Protein AF-A0A6S6R073-F1 (afdb_monomer_lite)

Structure (mmCIF, N/CA/C/O backbone):
data_AF-A0A6S6R073-F1
#
_entry.id   AF-A0A6S6R073-F1
#
loop_
_atom_site.group_PDB
_atom_site.id
_atom_site.type_symbol
_atom_site.label_atom_id
_atom_site.label_alt_id
_atom_site.label_comp_id
_atom_site.label_asym_id
_atom_site.label_entity_id
_atom_site.label_seq_id
_atom_site.pdbx_PDB_ins_code
_atom_site.Cartn_x
_atom_site.Cartn_y
_atom_site.Cartn_z
_atom_site.occupancy
_atom_site.B_iso_or_equiv
_atom_site.auth_seq_id
_atom_site.auth_comp_id
_atom_site.auth_asym_id
_atom_site.auth_atom_id
_atom_site.pdbx_PDB_model_num
ATOM 1 N N . MET A 1 1 ? -9.178 -19.733 16.984 1.00 41.16 1 MET A N 1
ATOM 2 C CA . MET A 1 1 ? -9.257 -18.441 16.266 1.00 41.16 1 MET A CA 1
ATOM 3 C C . MET A 1 1 ? -10.718 -18.138 15.953 1.00 41.16 1 MET A C 1
ATOM 5 O O . MET A 1 1 ? -11.382 -19.028 15.428 1.00 41.16 1 MET A O 1
ATOM 9 N N . PRO A 1 2 ? -11.246 -16.957 16.312 1.00 54.41 2 PRO A N 1
ATOM 10 C CA . PRO A 1 2 ? -12.645 -16.610 16.062 1.00 54.41 2 PRO A CA 1
ATOM 11 C C . PRO A 1 2 ? -12.912 -16.442 14.555 1.00 54.41 2 PRO A C 1
ATOM 13 O O . PRO A 1 2 ? -12.126 -15.823 13.841 1.00 54.41 2 PRO A O 1
ATOM 16 N N . LYS A 1 3 ? -14.012 -17.023 14.057 1.00 63.62 3 LYS A N 1
ATOM 17 C CA . LYS A 1 3 ? -14.436 -16.913 12.650 1.00 63.62 3 LYS A CA 1
ATOM 18 C C . LYS A 1 3 ? -14.994 -15.511 12.395 1.00 63.62 3 LYS A C 1
ATOM 20 O O . LYS A 1 3 ? -16.102 -15.212 12.830 1.00 63.62 3 LYS A O 1
ATOM 25 N N . LEU A 1 4 ? -14.257 -14.671 11.665 1.00 60.22 4 LEU A N 1
ATOM 26 C CA . LEU A 1 4 ? -14.788 -13.397 11.179 1.00 60.22 4 LEU A CA 1
ATOM 27 C C . LEU A 1 4 ? -15.855 -13.652 10.103 1.00 60.22 4 LEU A C 1
ATOM 29 O O . LEU A 1 4 ? -15.614 -14.371 9.129 1.00 60.22 4 LEU A O 1
ATOM 33 N N . LYS A 1 5 ? -17.040 -13.055 10.270 1.00 65.38 5 LYS A N 1
ATOM 34 C CA . LYS A 1 5 ? -18.096 -13.051 9.249 1.00 65.38 5 LYS A CA 1
ATOM 35 C C . LYS A 1 5 ? -17.626 -12.213 8.053 1.00 65.38 5 LYS A C 1
ATOM 37 O O . LYS A 1 5 ? -17.749 -10.997 8.050 1.00 65.38 5 LYS A O 1
ATOM 42 N N . ARG A 1 6 ? -17.063 -12.877 7.040 1.00 59.06 6 ARG A N 1
ATOM 43 C CA . ARG A 1 6 ? -16.493 -12.239 5.836 1.00 59.06 6 ARG A CA 1
ATOM 44 C C . ARG A 1 6 ? -17.545 -11.629 4.898 1.00 59.06 6 ARG A C 1
ATOM 46 O O . ARG A 1 6 ? -17.201 -10.797 4.068 1.00 59.06 6 ARG A O 1
ATOM 53 N N . TYR A 1 7 ? -18.806 -12.043 5.022 1.00 62.50 7 TYR A N 1
ATOM 54 C CA . TYR A 1 7 ? -19.904 -11.598 4.168 1.00 62.50 7 TYR A CA 1
ATOM 55 C C . TYR A 1 7 ? -21.002 -10.972 5.023 1.00 62.50 7 TYR A C 1
ATOM 57 O O . TYR A 1 7 ? -21.604 -11.653 5.855 1.00 62.50 7 TYR A O 1
ATOM 65 N N . LEU A 1 8 ? -21.255 -9.683 4.801 1.00 65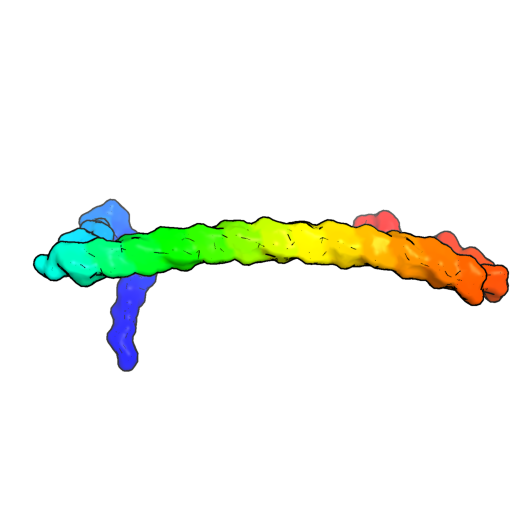.12 8 LEU A N 1
ATOM 66 C CA . LEU A 1 8 ? -22.406 -8.986 5.360 1.00 65.12 8 LEU A CA 1
ATOM 67 C C . LEU A 1 8 ? -23.666 -9.469 4.633 1.00 65.12 8 LEU A C 1
ATOM 69 O O . LEU A 1 8 ? -23.721 -9.431 3.400 1.00 65.12 8 LEU A O 1
ATOM 73 N N . LYS A 1 9 ? -24.691 -9.926 5.359 1.00 72.12 9 LYS A 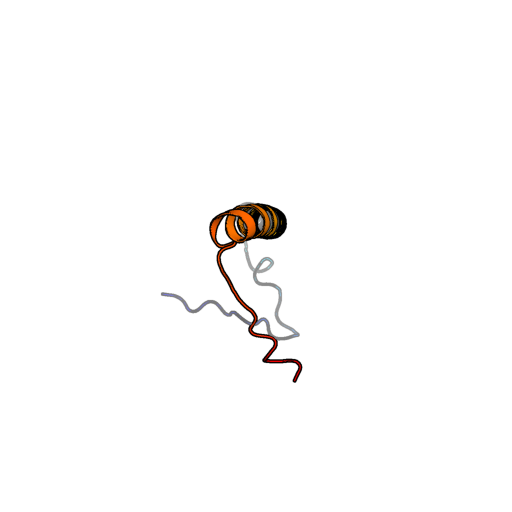N 1
ATOM 74 C CA . LYS A 1 9 ? -26.015 -10.109 4.747 1.00 72.12 9 LYS A CA 1
ATOM 75 C C . LYS A 1 9 ? -26.580 -8.730 4.392 1.00 72.12 9 LYS A C 1
ATOM 77 O O . LYS A 1 9 ? -26.345 -7.768 5.110 1.00 72.12 9 LYS A O 1
ATOM 82 N N . LYS A 1 10 ? -27.367 -8.643 3.314 1.00 64.25 10 LYS A N 1
ATOM 83 C CA . LYS A 1 10 ? -27.900 -7.389 2.728 1.00 64.25 10 LYS A CA 1
ATOM 84 C C . LYS A 1 10 ? -28.660 -6.457 3.699 1.00 64.25 10 LYS A C 1
ATOM 86 O O . LYS A 1 10 ? -28.886 -5.310 3.346 1.00 64.25 10 LYS A O 1
ATOM 91 N N . ASN A 1 11 ? -29.041 -6.945 4.883 1.00 66.69 11 ASN A N 1
ATOM 92 C CA . ASN A 1 11 ? -29.782 -6.212 5.917 1.00 66.69 11 ASN A CA 1
ATOM 93 C C . ASN A 1 11 ? -29.030 -6.133 7.266 1.00 66.69 11 ASN A C 1
ATOM 95 O O . ASN A 1 11 ? -29.622 -5.742 8.268 1.00 66.69 11 ASN A O 1
ATOM 99 N N . GLU A 1 12 ? -27.768 -6.573 7.337 1.00 72.25 12 GLU A N 1
ATOM 100 C CA . GLU A 1 12 ? -26.956 -6.526 8.563 1.00 72.25 12 GLU A CA 1
ATOM 101 C C . GLU A 1 12 ? -26.182 -5.200 8.605 1.00 72.25 12 GLU A C 1
ATOM 103 O O . GLU A 1 12 ? -25.710 -4.724 7.570 1.00 72.25 12 GLU A O 1
ATOM 108 N N . LYS A 1 13 ? -26.066 -4.593 9.792 1.00 70.50 13 LYS A N 1
ATOM 109 C CA . LYS A 1 13 ? -25.292 -3.359 9.964 1.00 70.50 13 LYS A CA 1
ATOM 110 C C . LYS A 1 13 ? -23.806 -3.632 9.687 1.00 70.50 13 LYS A C 1
ATOM 112 O O . LYS A 1 13 ? -23.313 -4.700 10.066 1.00 70.50 13 LYS A O 1
ATOM 117 N N . PRO A 1 14 ? -23.092 -2.707 9.030 1.00 72.38 14 PRO A N 1
ATOM 118 C CA . PRO A 1 14 ? -21.649 -2.768 8.885 1.00 72.38 14 PRO A CA 1
ATOM 119 C C . PRO A 1 14 ? -20.945 -3.081 10.215 1.00 72.38 14 PRO A C 1
ATOM 121 O O . PRO A 1 14 ? -21.282 -2.493 11.244 1.00 72.38 14 PRO A O 1
ATOM 124 N N . PRO A 1 15 ? -19.917 -3.950 10.226 1.00 73.06 15 PRO A N 1
ATOM 125 C CA . PRO A 1 15 ? -19.252 -4.368 11.463 1.00 73.06 15 PRO A CA 1
ATOM 126 C C . PRO A 1 15 ? -18.547 -3.204 12.166 1.00 73.06 15 PRO A C 1
ATOM 128 O O . PRO A 1 15 ? -18.226 -3.293 13.344 1.00 73.06 15 PRO A O 1
ATOM 131 N N . ILE A 1 16 ? -18.294 -2.116 11.433 1.00 70.88 16 ILE A N 1
ATOM 132 C CA . ILE A 1 16 ? -17.654 -0.906 11.943 1.00 70.88 16 ILE A CA 1
ATOM 133 C C . ILE A 1 16 ? -18.598 -0.067 12.811 1.00 70.88 16 ILE A C 1
ATOM 135 O O . ILE A 1 16 ? -18.123 0.729 13.610 1.00 70.88 16 ILE A O 1
ATOM 139 N N . GLU A 1 17 ? -19.915 -0.233 12.667 1.00 72.94 17 GLU A N 1
ATOM 140 C CA . GLU A 1 17 ? -20.933 0.460 13.472 1.00 72.94 17 GLU A CA 1
ATOM 141 C C . GLU A 1 17 ? -21.348 -0.336 14.713 1.00 72.94 17 GLU A C 1
ATOM 143 O O . GLU A 1 17 ? -22.020 0.201 15.588 1.00 72.94 17 GLU A O 1
ATOM 148 N N . ASP A 1 18 ? -20.931 -1.600 14.805 1.00 78.19 18 ASP A N 1
ATOM 149 C CA . ASP A 1 18 ? -21.144 -2.464 15.974 1.00 78.19 18 ASP A CA 1
ATOM 150 C C . ASP A 1 18 ? -20.054 -2.258 17.052 1.00 78.19 18 ASP A C 1
ATOM 152 O O . ASP A 1 18 ? -20.102 -2.820 18.147 1.00 78.19 18 ASP A O 1
ATOM 156 N N . ILE A 1 19 ? -19.043 -1.433 16.754 1.00 76.69 19 ILE A N 1
ATOM 157 C CA . ILE A 1 19 ? -17.945 -1.112 17.667 1.00 76.69 19 ILE A CA 1
ATOM 158 C C . ILE A 1 19 ? -18.438 -0.071 18.674 1.00 76.69 19 ILE A C 1
ATOM 160 O O . ILE A 1 19 ? -18.695 1.077 18.325 1.00 76.69 19 ILE A O 1
ATOM 164 N N . SER A 1 20 ? -18.534 -0.456 19.948 1.00 77.19 20 SER A N 1
ATOM 165 C CA . SER A 1 20 ? -19.004 0.446 21.014 1.00 77.19 20 SER A CA 1
ATOM 166 C C . SER A 1 20 ? -18.022 1.574 21.356 1.00 77.19 20 SER A C 1
ATOM 168 O O . SER A 1 20 ? -18.434 2.581 21.926 1.00 77.19 20 SER A O 1
ATOM 170 N N . ASN A 1 21 ? -16.730 1.421 21.036 1.00 83.81 21 ASN A N 1
ATOM 171 C CA . ASN A 1 21 ? -15.711 2.432 21.310 1.00 83.81 21 ASN A CA 1
ATOM 172 C C . ASN A 1 21 ? -15.399 3.277 20.054 1.00 83.81 21 ASN A C 1
ATOM 174 O O . ASN A 1 21 ? -14.776 2.765 19.117 1.00 83.81 21 ASN A O 1
ATOM 178 N N . PRO A 1 22 ? -15.733 4.581 20.041 1.00 83.38 22 PRO A N 1
ATOM 179 C CA . PRO A 1 22 ? -15.489 5.444 18.884 1.00 83.38 22 PRO A CA 1
ATOM 180 C C . PRO A 1 22 ? -13.995 5.606 18.554 1.00 83.38 22 PRO A C 1
ATOM 182 O O . PRO A 1 22 ? -13.638 5.760 17.389 1.00 83.38 22 PRO A O 1
ATOM 185 N N . GLN A 1 23 ? -13.099 5.507 19.544 1.00 85.31 23 GLN A N 1
ATOM 186 C CA . GLN A 1 23 ? -11.652 5.599 19.306 1.00 85.31 23 GLN A CA 1
ATOM 187 C C . GLN A 1 23 ? -11.102 4.375 18.566 1.00 85.31 23 GLN A C 1
ATOM 189 O O . GLN A 1 23 ? -10.165 4.483 17.776 1.00 85.31 23 GLN A O 1
ATOM 194 N N . GLU A 1 24 ? -11.651 3.190 18.834 1.00 83.88 24 GLU A N 1
ATOM 195 C CA . GLU A 1 24 ? -11.260 1.970 18.123 1.00 83.88 24 GLU A CA 1
ATOM 196 C C . GLU A 1 24 ? -11.799 1.982 16.695 1.00 83.88 24 GLU A C 1
ATOM 198 O O . GLU A 1 24 ? -11.080 1.622 15.762 1.00 83.88 24 GLU A O 1
ATOM 203 N N . GLN A 1 25 ? -13.025 2.479 16.520 1.00 86.06 25 GLN A N 1
ATOM 204 C CA . GLN A 1 25 ? -13.633 2.678 15.212 1.00 86.06 25 GLN A CA 1
ATOM 205 C C . GLN A 1 25 ? -12.783 3.607 14.330 1.00 86.06 25 GLN A C 1
ATOM 207 O O . GLN A 1 25 ? -12.463 3.251 13.195 1.00 86.06 25 GLN A O 1
ATOM 212 N N . GLU A 1 26 ? -12.358 4.757 14.861 1.00 88.31 26 GLU A N 1
ATOM 213 C CA . GLU A 1 26 ? -11.498 5.710 14.151 1.00 88.31 26 GLU A CA 1
ATOM 214 C C . GLU A 1 26 ? -10.155 5.080 13.755 1.00 88.31 26 GLU A C 1
ATOM 216 O O . GLU A 1 26 ? -9.742 5.159 12.596 1.00 88.31 26 GLU A O 1
ATOM 221 N N . LYS A 1 27 ? -9.493 4.373 14.680 1.00 87.31 27 LYS A N 1
ATOM 222 C CA . LYS A 1 27 ? -8.223 3.682 14.400 1.00 87.31 27 LYS A CA 1
ATOM 223 C C . LYS A 1 27 ? -8.360 2.650 13.282 1.00 87.31 27 LYS A C 1
ATOM 225 O O . LYS A 1 27 ? -7.480 2.558 12.422 1.00 87.31 27 LYS A O 1
ATOM 230 N N . ILE A 1 28 ? -9.450 1.882 13.270 1.00 87.94 28 ILE A N 1
ATOM 231 C CA . ILE A 1 28 ? -9.712 0.882 12.228 1.00 87.94 28 ILE A CA 1
ATOM 232 C C . ILE A 1 28 ? -9.939 1.567 10.878 1.00 87.94 28 ILE A C 1
ATOM 234 O O . ILE A 1 28 ? -9.341 1.154 9.886 1.00 87.94 28 ILE A O 1
ATOM 238 N N . GLN A 1 29 ? -10.728 2.645 10.834 1.00 88.19 29 GLN A N 1
ATOM 239 C CA . GLN A 1 29 ? -10.956 3.407 9.601 1.00 88.19 29 GLN A CA 1
ATOM 240 C C . GLN A 1 29 ? -9.657 4.000 9.042 1.00 88.19 29 GLN A C 1
ATOM 242 O O . GLN A 1 29 ? -9.376 3.854 7.851 1.00 88.19 29 GLN A O 1
ATOM 247 N N . LEU A 1 30 ? -8.830 4.608 9.898 1.00 90.88 30 LEU A N 1
ATOM 248 C CA . LEU A 1 30 ? -7.522 5.144 9.512 1.00 90.88 30 L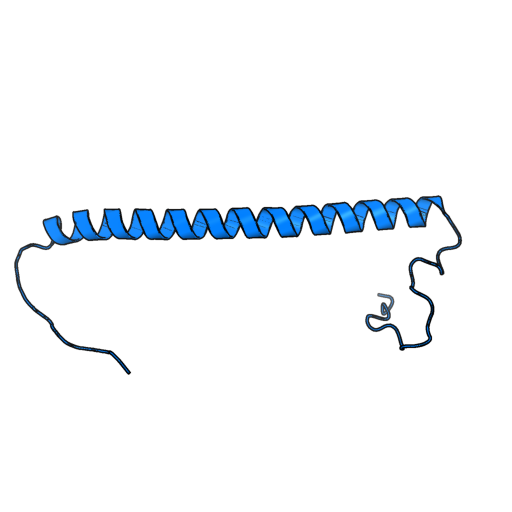EU A CA 1
ATOM 249 C C . LEU A 1 30 ? -6.601 4.050 8.961 1.00 90.88 30 LEU A C 1
ATOM 251 O O . LEU A 1 30 ? -5.940 4.250 7.942 1.00 90.88 30 LEU A O 1
ATOM 255 N N . THR A 1 31 ? -6.596 2.878 9.598 1.00 90.94 31 THR A N 1
ATOM 256 C CA . THR A 1 31 ? -5.777 1.736 9.173 1.00 90.94 31 THR A CA 1
ATOM 257 C C . THR A 1 31 ? -6.214 1.215 7.806 1.00 90.94 31 THR A C 1
ATOM 259 O O . THR A 1 31 ? -5.379 1.026 6.924 1.00 90.94 31 THR A O 1
ATOM 262 N N . VAL A 1 32 ? -7.519 1.022 7.594 1.00 90.62 32 VAL A N 1
ATOM 263 C CA . VAL A 1 32 ? -8.057 0.559 6.305 1.00 90.62 32 VAL A CA 1
ATOM 264 C C . VAL A 1 32 ? -7.741 1.563 5.198 1.00 90.62 32 VAL A C 1
ATOM 266 O O . VAL A 1 32 ? -7.272 1.164 4.135 1.00 90.62 32 VAL A O 1
ATOM 269 N N . LYS A 1 33 ? -7.898 2.862 5.470 1.00 91.50 33 LYS A N 1
ATOM 270 C CA . LYS A 1 33 ? -7.560 3.931 4.523 1.00 91.50 33 LYS A CA 1
ATOM 271 C C . LYS A 1 33 ? -6.073 3.939 4.157 1.00 91.50 33 LYS A C 1
ATOM 273 O O . LYS A 1 33 ? -5.725 4.129 2.994 1.00 91.50 33 LYS A O 1
ATOM 278 N N . ALA A 1 34 ? -5.190 3.706 5.129 1.00 93.38 34 ALA A N 1
ATOM 279 C CA . ALA A 1 34 ? -3.755 3.592 4.879 1.00 93.38 34 ALA A CA 1
ATOM 280 C C . ALA A 1 34 ? -3.418 2.368 4.009 1.00 93.38 34 ALA A C 1
ATOM 282 O O . ALA A 1 34 ? -2.607 2.478 3.090 1.00 93.38 34 ALA A O 1
ATOM 283 N N . ILE A 1 35 ? -4.067 1.222 4.252 1.00 94.19 35 ILE A N 1
ATOM 284 C CA . ILE A 1 35 ? -3.895 0.004 3.444 1.00 94.19 35 ILE A CA 1
ATOM 285 C C . ILE A 1 35 ? -4.386 0.229 2.012 1.00 94.19 35 ILE A C 1
ATOM 287 O O . ILE A 1 35 ? -3.688 -0.133 1.069 1.00 94.19 35 ILE A O 1
ATOM 291 N N . GLU A 1 36 ? -5.554 0.844 1.833 1.00 91.75 36 GLU A N 1
ATOM 292 C CA . GLU A 1 36 ? -6.102 1.153 0.510 1.00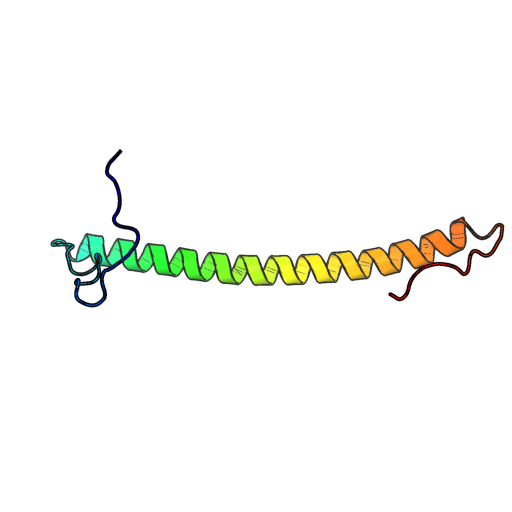 91.75 36 GLU A CA 1
ATOM 293 C C . GLU A 1 36 ? -5.149 2.049 -0.295 1.00 91.75 36 GLU A C 1
ATOM 295 O O . GLU A 1 36 ? -4.813 1.734 -1.440 1.00 91.75 36 GLU A O 1
ATOM 300 N N . GLY A 1 37 ? -4.629 3.109 0.333 1.00 92.06 37 GLY A N 1
ATOM 301 C CA . GLY A 1 37 ? -3.625 3.981 -0.276 1.00 92.06 37 GLY A CA 1
ATOM 302 C C . GLY A 1 37 ? -2.325 3.248 -0.618 1.00 92.06 37 GLY A C 1
ATOM 303 O O . GLY A 1 37 ? -1.791 3.419 -1.714 1.00 92.06 37 GLY A O 1
ATOM 304 N N . TYR A 1 38 ? -1.837 2.388 0.281 1.00 95.00 38 TYR A N 1
ATOM 305 C CA . TYR A 1 38 ? -0.642 1.579 0.040 1.00 95.00 38 TYR A CA 1
ATOM 306 C C . TYR A 1 38 ? -0.822 0.640 -1.157 1.00 95.00 38 TYR A C 1
ATOM 308 O O . TYR A 1 38 ? 0.029 0.615 -2.040 1.00 95.00 38 TYR A O 1
ATOM 316 N N . VAL A 1 39 ? -1.943 -0.082 -1.232 1.00 95.81 39 VAL A N 1
ATOM 317 C CA . VAL A 1 39 ? -2.236 -1.008 -2.337 1.00 95.81 39 VAL A CA 1
ATOM 318 C C . VAL A 1 39 ? -2.327 -0.264 -3.670 1.00 95.81 39 VAL A C 1
ATOM 320 O O . VAL A 1 39 ? -1.760 -0.721 -4.666 1.00 95.81 39 VAL A O 1
ATOM 323 N N . MET A 1 40 ? -2.980 0.901 -3.692 1.00 94.44 40 MET A N 1
ATOM 324 C CA . MET A 1 40 ? -3.051 1.746 -4.885 1.00 94.44 40 MET A CA 1
ATOM 325 C C . MET A 1 40 ? -1.651 2.174 -5.345 1.00 94.44 40 MET A C 1
ATOM 327 O O . MET A 1 40 ? -1.313 2.034 -6.522 1.00 94.44 40 MET A O 1
ATOM 331 N N . PHE A 1 41 ? -0.806 2.618 -4.41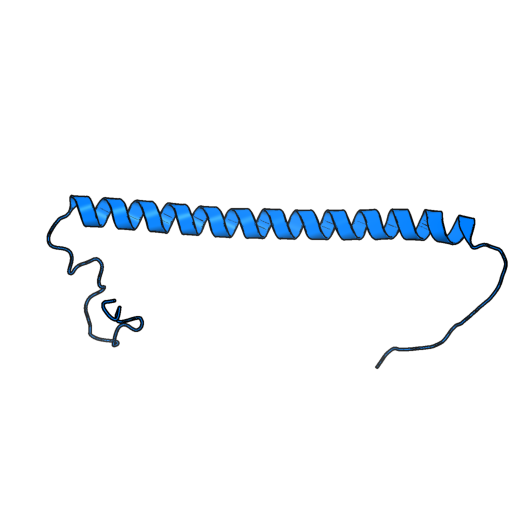3 1.00 94.81 41 PHE A N 1
ATOM 332 C CA . PHE A 1 41 ? 0.573 2.991 -4.709 1.00 94.81 41 PHE A CA 1
ATOM 333 C C . PHE A 1 41 ? 1.411 1.800 -5.197 1.00 94.81 41 PHE A C 1
ATOM 335 O O . PHE A 1 41 ? 2.116 1.913 -6.200 1.00 94.81 41 PHE A O 1
ATOM 342 N N . SER A 1 42 ? 1.299 0.634 -4.553 1.00 94.50 42 SER A N 1
ATOM 343 C CA . SER A 1 42 ? 1.980 -0.592 -4.982 1.00 94.50 42 SER A CA 1
ATOM 344 C C . SER A 1 42 ? 1.585 -1.007 -6.400 1.00 94.50 42 SER A C 1
ATOM 346 O O . SER A 1 42 ? 2.440 -1.444 -7.167 1.00 94.50 42 SER A O 1
ATOM 348 N N . CYS A 1 43 ? 0.315 -0.840 -6.781 1.00 95.25 43 CYS A N 1
ATOM 349 C CA . CYS A 1 43 ? -0.153 -1.126 -8.136 1.00 95.25 43 CYS A CA 1
ATOM 350 C C . CYS A 1 43 ? 0.506 -0.206 -9.178 1.00 95.25 43 CYS A C 1
ATOM 352 O O . CYS A 1 43 ? 0.968 -0.679 -10.217 1.00 95.25 43 CYS A O 1
ATOM 354 N N . ILE A 1 44 ? 0.610 1.093 -8.883 1.00 95.25 44 ILE A N 1
ATOM 355 C CA . ILE A 1 44 ? 1.297 2.062 -9.750 1.00 95.25 44 ILE A CA 1
ATOM 356 C C . ILE A 1 44 ? 2.780 1.700 -9.880 1.00 95.25 44 ILE A C 1
ATOM 358 O O . ILE A 1 44 ? 3.305 1.630 -10.991 1.00 95.25 44 ILE A O 1
ATOM 362 N N . ALA A 1 45 ? 3.445 1.411 -8.759 1.00 96.50 45 ALA A N 1
ATOM 363 C CA . ALA A 1 45 ? 4.852 1.023 -8.742 1.00 96.50 45 ALA A CA 1
ATOM 364 C C . ALA A 1 45 ? 5.110 -0.249 -9.567 1.00 96.50 45 ALA A C 1
ATOM 366 O O . ALA A 1 45 ? 6.062 -0.293 -10.345 1.00 96.50 45 ALA A O 1
ATOM 367 N N . MET A 1 46 ? 4.238 -1.258 -9.462 1.00 96.50 46 MET A N 1
ATOM 368 C CA . MET A 1 46 ? 4.320 -2.465 -10.289 1.00 96.50 46 MET A CA 1
ATOM 369 C C . MET A 1 46 ? 4.123 -2.166 -11.778 1.00 96.50 46 MET A C 1
ATOM 371 O O . MET A 1 46 ? 4.873 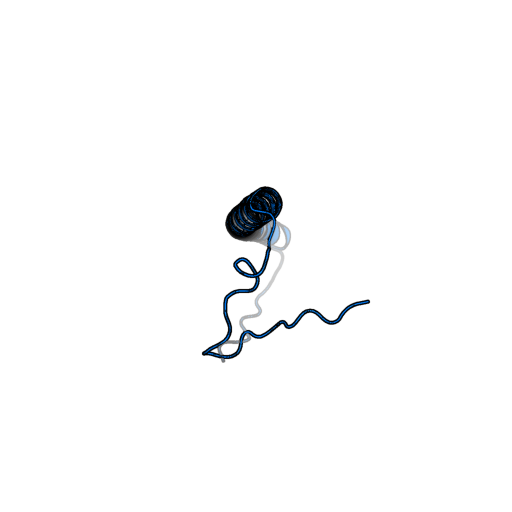-2.692 -12.596 1.00 96.50 46 MET A O 1
ATOM 375 N N . GLY A 1 47 ? 3.170 -1.303 -12.142 1.00 94.62 47 GLY A N 1
ATOM 376 C CA . GLY A 1 47 ? 2.973 -0.886 -13.534 1.00 94.62 47 GLY A CA 1
ATOM 377 C C . GLY A 1 47 ? 4.206 -0.185 -14.116 1.00 94.62 47 GLY A C 1
ATOM 378 O O . GLY A 1 47 ? 4.644 -0.502 -15.221 1.00 94.62 47 GLY A O 1
ATOM 379 N N . LEU A 1 48 ? 4.826 0.710 -13.342 1.00 95.50 48 LEU A N 1
ATOM 380 C CA . LEU A 1 48 ? 6.077 1.375 -13.719 1.00 95.50 48 LEU A CA 1
ATOM 381 C C . LEU A 1 48 ? 7.227 0.372 -13.870 1.00 95.50 48 LEU A C 1
ATOM 383 O O . LEU A 1 48 ? 7.939 0.401 -14.873 1.00 95.50 48 LEU A O 1
ATOM 387 N N . LEU A 1 49 ? 7.379 -0.549 -12.916 1.00 94.44 49 LEU A N 1
ATOM 388 C CA . LEU A 1 49 ? 8.405 -1.591 -12.959 1.00 94.44 49 LEU A CA 1
ATOM 389 C C . LEU A 1 49 ? 8.262 -2.482 -14.202 1.00 94.44 49 LEU A C 1
ATOM 391 O O . LEU A 1 49 ? 9.261 -2.804 -14.846 1.00 94.44 49 LEU A O 1
ATOM 395 N N . GLN A 1 50 ? 7.031 -2.837 -14.580 1.00 92.19 50 GLN A N 1
ATOM 396 C CA . GLN A 1 50 ? 6.757 -3.607 -15.795 1.00 92.19 50 GLN A CA 1
ATOM 397 C C . GLN A 1 50 ? 7.125 -2.828 -17.062 1.00 92.19 50 GLN A C 1
ATOM 399 O O . GLN A 1 50 ? 7.781 -3.377 -17.946 1.00 92.19 50 GLN A O 1
ATOM 404 N N . MET A 1 51 ? 6.773 -1.542 -17.148 1.00 91.81 51 MET A N 1
ATOM 405 C CA . MET A 1 51 ? 7.162 -0.706 -18.290 1.00 91.81 51 MET A CA 1
ATOM 406 C C . MET A 1 51 ? 8.682 -0.576 -18.413 1.00 91.81 51 MET A C 1
ATOM 408 O O . MET A 1 51 ? 9.220 -0.695 -19.513 1.00 91.81 51 MET A O 1
ATOM 412 N N . ILE A 1 52 ? 9.383 -0.393 -17.291 1.00 89.75 52 ILE A N 1
ATOM 413 C CA . ILE A 1 52 ? 10.848 -0.359 -17.256 1.00 89.75 52 ILE A CA 1
ATOM 414 C C . ILE A 1 52 ? 11.415 -1.697 -17.750 1.00 89.75 52 ILE A C 1
ATOM 416 O O . ILE A 1 52 ? 12.251 -1.708 -18.650 1.00 89.75 52 ILE A O 1
ATOM 420 N N . SER A 1 53 ? 10.920 -2.828 -17.240 1.00 87.25 53 SER A N 1
ATOM 421 C CA . SER A 1 53 ? 11.354 -4.169 -17.661 1.00 87.25 53 SER A CA 1
ATOM 422 C C . SER A 1 53 ? 11.180 -4.413 -19.169 1.00 87.25 53 SER A C 1
ATOM 424 O O . SER A 1 53 ? 12.067 -4.980 -19.814 1.00 87.25 53 SER A O 1
ATOM 426 N N . LEU A 1 54 ? 10.081 -3.935 -19.761 1.00 86.56 54 LEU A N 1
ATOM 427 C CA . LEU A 1 54 ? 9.846 -4.028 -21.204 1.00 86.56 54 LEU A CA 1
ATOM 428 C C . LEU A 1 54 ? 10.789 -3.130 -22.015 1.00 86.56 54 LEU A C 1
ATOM 430 O O . LEU A 1 54 ? 11.256 -3.547 -23.075 1.00 86.56 54 LEU A O 1
ATOM 434 N N . SER A 1 55 ? 11.100 -1.926 -21.531 1.00 82.06 55 SER A N 1
ATOM 435 C CA . SER A 1 55 ? 12.082 -1.038 -22.169 1.00 82.06 55 SER A CA 1
ATOM 436 C C . SER A 1 55 ? 13.487 -1.644 -22.147 1.00 82.06 55 SER A C 1
ATOM 438 O O . SER A 1 55 ? 14.136 -1.715 -23.187 1.00 82.06 55 SER A O 1
ATOM 440 N N . PHE A 1 56 ? 13.911 -2.202 -21.008 1.00 74.69 56 PHE A N 1
ATOM 441 C CA . PHE A 1 56 ? 15.185 -2.920 -20.910 1.00 74.69 56 PHE A CA 1
ATOM 442 C C . PHE A 1 56 ? 15.216 -4.186 -21.770 1.00 74.69 56 PHE A C 1
ATOM 444 O O . PHE A 1 56 ? 16.245 -4.489 -22.362 1.00 74.69 56 PHE A O 1
ATOM 451 N N . SER A 1 57 ? 14.104 -4.913 -21.900 1.00 67.69 57 SER A N 1
ATOM 452 C CA . SER A 1 57 ? 14.044 -6.073 -22.800 1.00 67.69 57 SER A CA 1
ATOM 453 C C . SER A 1 57 ? 14.263 -5.675 -24.260 1.00 67.69 57 SER A C 1
ATOM 455 O O . SER A 1 57 ? 14.929 -6.403 -24.990 1.00 67.69 57 SER A O 1
ATOM 457 N N . LYS A 1 58 ? 13.760 -4.511 -24.695 1.00 62.12 58 LYS A N 1
ATOM 458 C CA . LYS A 1 58 ? 14.026 -3.986 -26.045 1.00 62.12 58 LYS A CA 1
ATOM 459 C C . LYS A 1 58 ? 15.498 -3.611 -26.226 1.00 62.12 58 LYS A C 1
ATOM 461 O O . LYS A 1 58 ? 16.068 -3.965 -27.252 1.00 62.12 58 LYS A O 1
ATOM 466 N N . ASP A 1 59 ? 16.112 -2.981 -25.225 1.00 60.91 59 ASP A N 1
ATOM 467 C CA . ASP A 1 59 ? 17.541 -2.628 -25.244 1.00 60.91 59 ASP A CA 1
ATOM 468 C C . ASP A 1 59 ? 18.475 -3.847 -25.164 1.00 60.91 59 ASP A C 1
ATOM 470 O O . ASP A 1 59 ? 19.583 -3.824 -25.700 1.00 60.91 59 ASP A O 1
ATOM 474 N N . ILE A 1 60 ? 18.048 -4.925 -24.501 1.00 60.19 60 ILE A N 1
ATOM 475 C CA . ILE A 1 60 ? 18.779 -6.196 -24.484 1.00 60.19 60 ILE A CA 1
ATOM 476 C C . ILE A 1 60 ? 18.620 -6.904 -25.828 1.00 60.19 60 ILE A C 1
ATOM 478 O O . ILE A 1 60 ? 19.613 -7.386 -26.357 1.00 60.19 60 ILE A O 1
ATOM 482 N N . GLN A 1 61 ? 17.417 -6.937 -26.411 1.00 56.44 61 GLN A N 1
ATOM 483 C CA . GLN A 1 61 ? 17.185 -7.556 -27.720 1.00 56.44 61 GLN A CA 1
ATOM 484 C C . GLN A 1 61 ? 18.024 -6.874 -28.807 1.00 56.44 61 GLN A C 1
ATOM 486 O O . GLN A 1 61 ? 18.707 -7.572 -29.546 1.00 56.44 61 GLN A O 1
ATOM 491 N N . THR A 1 62 ? 18.061 -5.540 -28.879 1.00 55.38 62 THR A N 1
ATOM 492 C CA . THR A 1 62 ? 18.882 -4.831 -29.882 1.00 55.38 62 THR A CA 1
ATOM 493 C C . THR A 1 62 ? 20.372 -5.149 -29.742 1.00 55.38 62 THR A C 1
ATOM 495 O O . THR A 1 62 ? 21.007 -5.506 -30.728 1.00 55.38 62 THR A O 1
ATOM 498 N N . LYS A 1 63 ? 20.917 -5.147 -28.518 1.00 53.47 63 LYS A N 1
ATOM 499 C CA . LYS A 1 63 ? 22.329 -5.498 -28.264 1.00 53.47 63 LYS A CA 1
ATOM 500 C C . LYS A 1 63 ? 22.635 -6.994 -28.422 1.00 53.47 63 LYS A C 1
ATOM 502 O O . LYS A 1 63 ? 23.768 -7.362 -28.717 1.00 53.47 63 LYS A O 1
ATOM 507 N N . HIS A 1 64 ? 21.648 -7.864 -28.214 1.00 51.25 64 HIS A N 1
ATOM 508 C CA . HIS A 1 64 ? 21.772 -9.312 -28.387 1.00 51.25 64 HIS A CA 1
ATOM 509 C C . HIS A 1 64 ? 21.716 -9.710 -29.868 1.00 51.25 64 HIS A C 1
ATOM 511 O O . HIS A 1 64 ? 22.490 -10.564 -30.293 1.00 51.25 64 HIS A O 1
ATOM 517 N N . PHE A 1 65 ? 20.879 -9.057 -30.681 1.00 52.38 65 PHE A N 1
ATOM 518 C CA . PHE A 1 65 ? 20.838 -9.288 -32.129 1.00 52.38 65 PHE A CA 1
ATOM 519 C C . PHE A 1 65 ? 22.153 -8.903 -32.825 1.00 52.38 65 PHE A C 1
ATOM 521 O O . PHE A 1 65 ? 22.553 -9.599 -33.756 1.00 52.38 65 PHE A O 1
ATOM 528 N N . ASP A 1 66 ? 22.869 -7.889 -32.329 1.00 52.09 66 ASP A N 1
ATOM 529 C CA . ASP A 1 66 ? 24.199 -7.534 -32.844 1.00 52.09 66 ASP A CA 1
ATOM 530 C C . ASP A 1 66 ? 25.294 -8.543 -32.440 1.00 52.09 66 ASP A C 1
ATOM 532 O O . ASP A 1 66 ? 26.253 -8.748 -33.182 1.00 52.09 66 ASP A O 1
ATOM 536 N N . PHE A 1 67 ? 25.155 -9.226 -31.296 1.00 51.88 67 PHE A N 1
ATOM 537 C CA . PHE A 1 67 ? 26.127 -10.233 -30.842 1.00 51.88 67 PHE A CA 1
ATOM 538 C C . PHE A 1 67 ? 25.920 -11.614 -31.492 1.00 51.88 67 PHE A C 1
ATOM 540 O O . PHE A 1 67 ? 26.880 -12.353 -31.695 1.00 51.88 67 PHE A O 1
ATOM 547 N N . TYR A 1 68 ? 24.685 -11.959 -31.871 1.00 50.78 68 TYR A N 1
ATOM 548 C CA . TYR A 1 68 ? 24.341 -13.231 -32.530 1.00 50.78 68 TYR A CA 1
ATOM 549 C C . TYR A 1 68 ? 24.217 -13.112 -34.062 1.00 50.78 68 TYR A C 1
ATOM 551 O O . TYR A 1 68 ? 23.646 -13.980 -34.722 1.00 50.78 68 TYR A O 1
ATOM 559 N N . GLY A 1 69 ? 24.802 -12.066 -34.654 1.00 48.72 69 GLY A N 1
ATOM 560 C CA . GLY A 1 69 ? 24.832 -11.787 -36.093 1.00 48.72 69 GLY A CA 1
ATOM 561 C C . GLY A 1 69 ? 25.651 -12.753 -36.967 1.00 48.72 69 GLY A C 1
ATOM 562 O O . GLY A 1 69 ? 26.091 -12.353 -38.043 1.00 48.72 69 GLY A O 1
ATOM 563 N N . HIS A 1 70 ? 25.833 -14.019 -36.573 1.00 43.31 70 HIS A N 1
ATOM 564 C CA . HIS A 1 70 ? 26.286 -15.081 -37.480 1.00 43.31 70 HIS A CA 1
ATOM 565 C C . HIS A 1 70 ? 25.210 -16.176 -37.661 1.00 43.31 70 HIS A C 1
ATOM 567 O O . HIS A 1 70 ? 25.359 -17.296 -37.192 1.00 43.31 70 HIS A O 1
ATOM 573 N N . HIS A 1 71 ? 24.173 -15.806 -38.439 1.00 44.28 71 HIS A N 1
ATOM 574 C CA . HIS A 1 71 ? 23.332 -16.638 -39.337 1.00 44.28 71 HIS A CA 1
ATOM 575 C C . HIS A 1 71 ? 22.312 -17.651 -38.730 1.00 44.28 71 HIS A C 1
ATOM 577 O O . HIS A 1 71 ? 22.520 -18.165 -37.641 1.00 44.28 71 HIS A O 1
ATOM 583 N N . PRO A 1 72 ? 21.285 -18.113 -39.489 1.00 53.62 72 PRO A N 1
ATOM 584 C CA . PRO A 1 72 ? 20.209 -17.391 -40.188 1.00 53.62 72 PRO A CA 1
ATOM 585 C C . PRO A 1 72 ? 18.782 -17.815 -39.748 1.00 53.62 72 PRO A C 1
ATOM 587 O O . PRO A 1 72 ? 18.569 -18.872 -39.167 1.00 53.62 72 PRO A O 1
ATOM 590 N N . LYS A 1 73 ? 17.791 -16.998 -40.144 1.00 55.53 73 LYS A N 1
ATOM 591 C CA . LYS A 1 73 ? 16.369 -17.317 -40.419 1.00 55.53 73 LYS A CA 1
ATOM 592 C C . LYS A 1 73 ? 15.726 -18.518 -39.694 1.00 55.53 73 LYS A C 1
ATOM 594 O O . LYS A 1 73 ? 15.817 -19.644 -40.170 1.00 55.53 73 LYS A O 1
ATOM 599 N N . LEU A 1 74 ? 14.806 -18.227 -38.770 1.00 43.88 74 LEU A N 1
ATOM 600 C CA . LEU A 1 74 ? 13.550 -18.982 -38.678 1.00 43.88 74 LEU A CA 1
ATOM 601 C C . LEU A 1 74 ? 12.347 -18.045 -38.575 1.00 43.88 74 LEU A C 1
ATOM 603 O O . LEU A 1 74 ? 11.940 -17.568 -37.523 1.00 43.88 74 LEU A O 1
ATOM 607 N N . SER A 1 75 ? 11.778 -17.803 -39.749 1.00 47.22 75 SER A N 1
ATOM 608 C CA . SER A 1 75 ? 10.407 -17.367 -39.949 1.00 47.22 75 SER A CA 1
ATOM 609 C C . SER A 1 75 ? 9.493 -18.562 -39.653 1.00 47.22 75 SER A C 1
ATOM 611 O O . SER A 1 75 ? 9.264 -19.366 -40.549 1.00 47.22 75 SER A O 1
ATOM 613 N N . CYS A 1 76 ? 9.012 -18.745 -38.422 1.00 41.94 76 CYS A N 1
ATOM 614 C CA . CYS A 1 76 ? 7.859 -19.619 -38.172 1.00 41.94 76 CYS A CA 1
ATOM 615 C C . CYS A 1 76 ? 7.342 -19.533 -36.734 1.00 41.94 76 CYS A C 1
ATOM 617 O O . CYS A 1 76 ? 8.130 -19.546 -35.798 1.00 41.94 76 CYS A O 1
ATOM 619 N N . LEU A 1 77 ? 6.011 -19.587 -36.615 1.00 39.69 77 LEU A N 1
ATOM 620 C CA . LEU A 1 77 ? 5.188 -19.705 -35.404 1.00 39.69 77 LEU A CA 1
ATOM 621 C C . LEU A 1 77 ? 5.124 -18.448 -34.511 1.00 39.69 77 LEU A C 1
ATOM 623 O O . LEU A 1 77 ? 6.125 -17.981 -34.000 1.00 39.69 77 LEU A O 1
ATOM 627 N N . LYS A 1 78 ? 3.957 -17.891 -34.182 1.00 40.31 78 LYS A N 1
ATOM 628 C CA . LYS A 1 78 ? 2.579 -18.340 -34.405 1.00 40.31 78 LYS A CA 1
ATOM 629 C C . LYS A 1 78 ? 1.666 -17.139 -34.123 1.00 40.31 78 LYS A C 1
ATOM 631 O O . LYS A 1 78 ? 1.575 -16.692 -32.986 1.00 40.31 78 LYS A O 1
ATOM 636 N N . GLN A 1 79 ? 1.001 -16.626 -35.156 1.00 37.69 79 GLN A N 1
ATOM 637 C CA . GLN A 1 79 ? -0.386 -16.199 -34.997 1.00 37.69 79 GLN A CA 1
ATOM 638 C C . GLN A 1 79 ? -1.203 -17.488 -34.917 1.00 37.69 79 GLN A C 1
ATOM 640 O O . GLN A 1 79 ? -1.165 -18.271 -35.866 1.00 37.69 79 GLN A O 1
ATOM 645 N N . GLN A 1 80 ? -1.877 -17.719 -33.794 1.00 38.66 80 GLN A N 1
ATOM 646 C CA . GLN A 1 80 ? -3.216 -18.303 -33.749 1.00 38.66 80 GLN A CA 1
ATOM 647 C C . GLN A 1 80 ? -3.829 -18.031 -32.380 1.00 38.66 80 GLN A C 1
ATOM 649 O O . GLN A 1 80 ? -3.125 -18.295 -31.379 1.00 38.66 80 GLN A O 1
#

Organism: NCBI:txid433286

pLDDT: mean 72.56, std 18.64, range [37.69, 96.5]

Secondary structure (DSSP, 8-state):
------S--TTSPPTTTS-S-HHHHHHHHHHHHHHHHHHHHHHHHHHHHHHHHHHHHHHHHHHHHHHS-S----------

Sequence (80 aa):
MPKLKRYLKKNEKPPIEDISNPQEQEKIQLTVKAIEGYVMFSCIAMGLLQMISLSFSKDIQTKHFDFYGHHPKLSCLKQQ

Foldseek 3Di:
DDDDPPDDDPPHDDPLVVDPDVVVSVVVVVVVVVVVVVVVVVVVVVVVVVVVVVVVVVVCVVVVCVVPPPDDDDPDDDDD

Radius of gyration: 26.05 Å; chains: 1; bounding box: 56×25×62 Å